Protein AF-A0A964VHE6-F1 (afdb_monomer)

Structure (mmCIF, N/CA/C/O backbone):
data_AF-A0A964VHE6-F1
#
_entry.id   AF-A0A964VHE6-F1
#
loop_
_atom_site.group_PDB
_atom_site.id
_atom_site.type_symbol
_atom_site.label_atom_id
_atom_site.label_alt_id
_atom_site.label_comp_id
_atom_site.label_asym_id
_atom_site.label_entity_id
_atom_site.label_seq_id
_atom_site.pdbx_PDB_ins_code
_atom_site.Cartn_x
_atom_site.Cartn_y
_atom_site.Cartn_z
_atom_site.occupancy
_atom_site.B_iso_or_equiv
_atom_site.auth_seq_id
_atom_site.auth_comp_id
_atom_site.auth_asym_id
_atom_site.auth_atom_id
_atom_site.pdbx_PDB_model_num
ATOM 1 N N . MET A 1 1 ? 0.655 -14.209 33.780 1.00 44.38 1 MET A N 1
ATOM 2 C CA . MET A 1 1 ? -0.012 -14.371 32.474 1.00 44.38 1 MET A CA 1
ATOM 3 C C . MET A 1 1 ? 0.316 -13.125 31.670 1.00 44.38 1 MET A C 1
ATOM 5 O O . MET A 1 1 ? -0.248 -12.084 31.968 1.00 44.38 1 MET A O 1
ATOM 9 N N . HIS A 1 2 ? 1.309 -13.182 30.780 1.00 49.91 2 HIS A N 1
ATOM 10 C CA . HIS A 1 2 ? 1.517 -12.113 29.800 1.00 49.91 2 HIS A CA 1
ATOM 11 C C . HIS A 1 2 ? 0.451 -12.328 28.728 1.00 49.91 2 HIS A C 1
ATOM 13 O O . HIS A 1 2 ? 0.511 -13.320 28.004 1.00 49.91 2 HIS A O 1
ATOM 19 N N . VAL A 1 3 ? -0.574 -11.480 28.705 1.00 55.22 3 VAL A N 1
ATOM 20 C CA . VAL A 1 3 ? -1.439 -11.387 27.532 1.00 55.22 3 VAL A CA 1
ATOM 21 C C . VAL A 1 3 ? -0.622 -10.633 26.492 1.00 55.22 3 VAL A C 1
ATOM 23 O O . VAL A 1 3 ? -0.259 -9.482 26.713 1.00 55.22 3 VAL A O 1
ATOM 26 N N . ASN A 1 4 ? -0.234 -11.304 25.413 1.00 51.97 4 ASN A N 1
ATOM 27 C CA . ASN A 1 4 ? 0.217 -10.578 24.236 1.00 51.97 4 ASN A CA 1
ATOM 28 C C . ASN A 1 4 ? -1.058 -9.984 23.634 1.00 51.97 4 ASN A C 1
ATOM 30 O O . ASN A 1 4 ? -1.947 -10.776 23.301 1.00 51.97 4 ASN A O 1
ATOM 34 N N . PRO A 1 5 ? -1.218 -8.652 23.560 1.00 60.34 5 PRO A N 1
ATOM 35 C CA . PRO A 1 5 ? -2.312 -8.105 22.780 1.00 60.34 5 PRO A CA 1
ATOM 36 C C . PRO A 1 5 ? -2.150 -8.655 21.362 1.00 60.34 5 PRO A C 1
ATOM 38 O O . PRO A 1 5 ? -1.054 -8.617 20.797 1.00 60.34 5 PRO A O 1
ATOM 41 N N . VAL A 1 6 ? -3.210 -9.255 20.826 1.00 59.50 6 VAL A N 1
ATOM 42 C CA . VAL A 1 6 ? -3.269 -9.511 19.391 1.00 59.50 6 VAL A CA 1
ATOM 43 C C . VAL A 1 6 ? -3.365 -8.120 18.786 1.00 59.50 6 VAL A C 1
ATOM 45 O O . VAL A 1 6 ? -4.416 -7.496 18.868 1.00 59.50 6 VAL A O 1
ATOM 48 N N . VAL A 1 7 ? -2.238 -7.584 18.319 1.00 65.94 7 VAL A N 1
ATOM 49 C CA . VAL A 1 7 ? -2.250 -6.370 17.506 1.00 65.94 7 VAL A CA 1
ATOM 50 C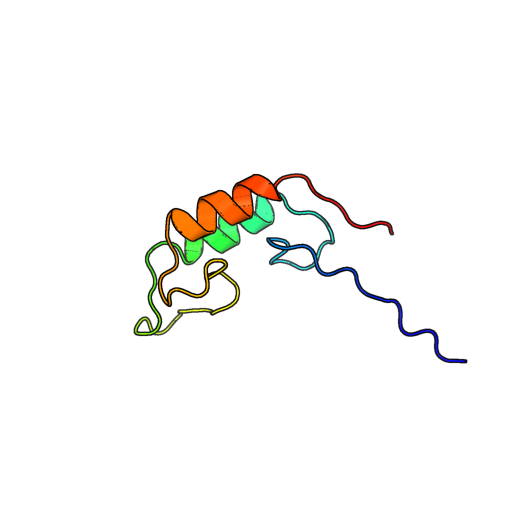 C . VAL A 1 7 ? -2.958 -6.785 16.226 1.00 65.94 7 VAL A C 1
ATOM 52 O O . VAL A 1 7 ? -2.438 -7.631 15.495 1.00 65.94 7 VAL A O 1
ATOM 55 N N . GLU A 1 8 ? -4.185 -6.310 16.022 1.00 77.81 8 GLU A N 1
ATOM 56 C CA . GLU A 1 8 ? -4.846 -6.511 14.739 1.00 77.81 8 GLU A CA 1
ATOM 57 C C . GLU A 1 8 ? -4.026 -5.790 13.679 1.00 77.81 8 GLU A C 1
ATOM 59 O O . GLU A 1 8 ? -3.721 -4.608 13.810 1.00 77.81 8 GLU A O 1
ATOM 64 N N . VAL A 1 9 ? -3.618 -6.544 12.664 1.00 83.94 9 VAL A N 1
ATOM 65 C CA . VAL A 1 9 ? -2.894 -6.009 11.518 1.00 83.94 9 VAL A CA 1
ATOM 66 C C . VAL A 1 9 ? -3.929 -5.774 10.435 1.00 83.94 9 VAL A C 1
ATOM 68 O O . VAL A 1 9 ? -4.509 -6.736 9.928 1.00 83.94 9 VAL A O 1
ATOM 71 N N . LEU A 1 10 ? -4.180 -4.507 10.122 1.00 94.75 10 LEU A N 1
ATOM 72 C CA . LEU A 1 10 ? -5.063 -4.124 9.030 1.00 94.75 10 LEU A CA 1
ATOM 73 C C . LEU A 1 10 ? -4.251 -4.054 7.739 1.00 94.75 10 LEU A C 1
ATOM 75 O O . LEU A 1 10 ? -3.170 -3.466 7.696 1.00 94.75 10 LEU A O 1
ATOM 79 N N . THR A 1 11 ? -4.773 -4.647 6.671 1.00 97.25 11 THR A N 1
ATOM 80 C CA . THR A 1 11 ? -4.206 -4.444 5.337 1.00 97.25 11 THR A CA 1
ATOM 81 C C . THR A 1 11 ? -4.309 -2.964 4.980 1.00 97.25 11 THR A C 1
ATOM 83 O O . THR A 1 11 ? -5.398 -2.401 5.004 1.00 97.25 11 THR A O 1
ATOM 86 N N . GLY A 1 12 ? -3.185 -2.339 4.630 1.00 97.44 12 GLY A N 1
ATOM 87 C CA . GLY A 1 12 ? -3.150 -0.921 4.277 1.00 97.44 12 GLY A CA 1
ATOM 88 C C . GLY A 1 12 ? -2.962 0.045 5.450 1.00 97.44 12 GLY A C 1
ATOM 89 O O . GLY A 1 12 ? -2.920 1.238 5.192 1.00 97.44 12 GLY A O 1
ATOM 90 N N . ASP A 1 13 ? -2.829 -0.433 6.694 1.00 97.75 13 ASP A N 1
ATOM 91 C CA . ASP A 1 13 ? -2.355 0.370 7.836 1.00 97.75 13 ASP A CA 1
ATOM 92 C C . ASP A 1 13 ? -0.820 0.332 7.852 1.00 97.75 13 ASP A C 1
ATOM 94 O O . ASP A 1 13 ? -0.188 -0.584 8.389 1.00 97.75 13 ASP A O 1
ATOM 98 N N . PHE A 1 14 ? -0.220 1.275 7.134 1.00 97.56 14 PHE A N 1
ATOM 99 C CA . PHE A 1 14 ? 1.217 1.335 6.899 1.00 97.56 14 PHE A CA 1
ATOM 100 C C . PHE A 1 14 ? 1.952 2.116 7.987 1.00 97.56 14 PHE A C 1
ATOM 102 O O . PHE A 1 14 ? 3.148 1.878 8.186 1.00 97.56 14 PHE A O 1
ATOM 109 N N . ASP A 1 15 ? 1.275 3.030 8.687 1.00 96.50 15 ASP A N 1
ATOM 110 C CA . ASP A 1 15 ? 1.862 3.783 9.799 1.00 96.50 15 ASP A CA 1
ATOM 111 C C . ASP A 1 15 ? 1.626 3.146 11.184 1.00 96.50 15 ASP A C 1
ATOM 113 O O . ASP A 1 15 ? 2.312 3.501 12.152 1.00 96.50 15 ASP A O 1
ATOM 117 N N . GLY A 1 16 ? 0.760 2.132 11.259 1.00 94.50 16 GLY A N 1
ATOM 118 C CA . GLY A 1 16 ? 0.472 1.357 12.459 1.00 94.50 16 GLY A CA 1
ATOM 119 C C . GLY A 1 16 ? -0.434 2.087 13.449 1.00 94.50 16 GLY A C 1
ATOM 120 O O . GLY A 1 16 ? -0.387 1.773 14.646 1.00 94.50 16 GLY A O 1
ATOM 121 N N . ASP A 1 17 ? -1.208 3.080 12.999 1.00 95.25 17 ASP A N 1
ATOM 122 C CA . ASP A 1 17 ? -2.119 3.856 13.843 1.00 95.25 17 ASP A CA 1
ATOM 123 C C . ASP A 1 17 ? -3.482 3.182 14.086 1.00 95.25 17 ASP A C 1
ATOM 125 O O . ASP A 1 17 ? -4.320 3.728 14.818 1.00 95.25 17 ASP A O 1
ATOM 129 N N . LEU A 1 18 ? -3.665 1.959 13.567 1.00 94.81 18 LEU A N 1
ATOM 130 C CA . LEU A 1 18 ? -4.880 1.147 13.646 1.00 94.81 18 LEU A CA 1
ATOM 131 C C . LEU A 1 18 ? -6.051 1.688 12.812 1.00 94.81 18 LEU A C 1
ATOM 133 O O . LEU A 1 18 ? -7.214 1.363 13.096 1.00 94.81 18 LEU A O 1
ATOM 137 N N . SER A 1 19 ? -5.780 2.506 11.793 1.00 96.38 19 SER A N 1
ATOM 138 C CA . SER A 1 19 ? -6.788 3.077 10.904 1.00 96.38 19 SER A CA 1
ATOM 139 C C . SER A 1 19 ? -6.277 3.216 9.470 1.00 96.38 19 SER A C 1
ATOM 141 O O . SER A 1 19 ? -5.522 4.125 9.172 1.00 96.38 19 SER A O 1
ATOM 143 N N . VAL A 1 20 ? -6.850 2.466 8.526 1.00 98.25 20 VAL A N 1
ATOM 144 C CA . VAL A 1 20 ? -6.525 2.609 7.094 1.00 98.25 20 VAL A CA 1
ATOM 145 C C . VAL A 1 20 ? -7.100 3.925 6.556 1.00 98.25 20 VAL A C 1
ATOM 147 O O . VAL A 1 20 ? -8.315 4.054 6.355 1.00 98.25 20 VAL A O 1
ATOM 150 N N . ALA A 1 21 ? -6.257 4.936 6.351 1.00 98.44 21 ALA A N 1
ATOM 151 C CA . ALA A 1 21 ? -6.680 6.307 6.077 1.00 98.44 21 ALA A CA 1
ATOM 152 C C . ALA A 1 21 ? -5.786 7.041 5.057 1.00 98.44 21 ALA A C 1
ATOM 154 O O . ALA A 1 21 ? -4.979 6.473 4.326 1.00 98.44 21 ALA A O 1
ATOM 155 N N . PHE A 1 22 ? -5.978 8.362 4.940 1.00 98.56 22 PHE A N 1
ATOM 156 C CA . PHE A 1 22 ? -5.207 9.181 3.999 1.00 98.56 22 PHE A CA 1
ATOM 157 C C . PHE A 1 22 ? -3.713 9.253 4.334 1.00 98.56 22 PHE A C 1
ATOM 159 O O . PHE A 1 22 ? -2.927 9.497 3.424 1.00 98.56 22 PHE A O 1
ATOM 166 N N . ALA A 1 23 ? -3.323 9.071 5.599 1.00 98.56 23 ALA A N 1
ATOM 167 C CA . ALA A 1 23 ? -1.913 9.003 5.975 1.00 98.56 23 ALA A CA 1
ATOM 168 C C . ALA A 1 23 ? -1.233 7.819 5.269 1.00 98.56 23 ALA A C 1
ATOM 170 O O . ALA A 1 23 ? -0.239 8.016 4.570 1.00 98.56 23 ALA A O 1
ATOM 171 N N . ASP A 1 24 ? -1.862 6.645 5.315 1.00 98.75 24 ASP A N 1
ATOM 172 C CA . ASP A 1 24 ? -1.412 5.447 4.606 1.00 98.75 24 ASP A CA 1
ATOM 173 C C . ASP A 1 24 ? -1.424 5.617 3.093 1.00 98.75 24 ASP A C 1
ATOM 175 O O . ASP A 1 24 ? -0.494 5.194 2.413 1.00 98.75 24 ASP A O 1
ATOM 179 N N . PHE A 1 25 ? -2.442 6.292 2.549 1.00 98.75 25 PHE A N 1
ATOM 180 C CA . PHE A 1 25 ? -2.484 6.587 1.117 1.00 98.75 25 PHE A CA 1
ATOM 181 C C . PHE A 1 25 ? -1.259 7.391 0.660 1.00 98.75 25 PHE A C 1
ATOM 183 O O . PHE A 1 25 ? -0.722 7.119 -0.412 1.00 98.75 25 PHE A O 1
ATOM 190 N N . PHE A 1 26 ? -0.809 8.378 1.441 1.00 98.75 26 PHE A N 1
ATOM 191 C CA . PHE A 1 26 ? 0.387 9.141 1.083 1.00 98.75 26 PHE A CA 1
ATOM 192 C C . PHE A 1 26 ? 1.657 8.289 1.176 1.00 98.75 26 PHE A C 1
ATOM 194 O O . PHE A 1 26 ? 2.494 8.393 0.285 1.00 98.75 26 PHE A O 1
ATOM 201 N N . LEU A 1 27 ? 1.761 7.397 2.169 1.00 98.69 27 LEU A N 1
ATOM 202 C CA . LEU A 1 27 ? 2.862 6.429 2.246 1.00 98.69 27 LEU A CA 1
ATOM 203 C C . LEU A 1 27 ? 2.871 5.484 1.036 1.00 98.69 27 LEU A C 1
ATOM 205 O O . LEU A 1 27 ? 3.911 5.282 0.421 1.00 98.69 27 LEU A O 1
ATOM 209 N N . PHE A 1 28 ? 1.711 4.959 0.643 1.00 98.69 28 PHE A N 1
ATOM 210 C CA . PHE A 1 28 ? 1.569 4.146 -0.564 1.00 98.69 28 PHE A CA 1
ATOM 211 C C . PHE A 1 28 ? 1.965 4.917 -1.830 1.00 98.69 28 PHE A C 1
ATOM 213 O O . PHE A 1 28 ? 2.703 4.407 -2.672 1.00 98.69 28 PHE A O 1
ATOM 220 N N . ALA A 1 29 ? 1.493 6.159 -1.968 1.00 98.62 29 ALA A N 1
ATOM 221 C CA . ALA A 1 29 ? 1.756 6.991 -3.136 1.00 98.62 29 ALA A CA 1
ATOM 222 C C . ALA A 1 29 ? 3.248 7.321 -3.310 1.00 98.62 29 ALA A C 1
ATOM 224 O O . ALA A 1 29 ? 3.701 7.429 -4.450 1.00 98.62 29 ALA A O 1
ATOM 225 N N . ASP A 1 30 ? 4.004 7.440 -2.214 1.00 98.50 30 ASP A N 1
ATOM 226 C CA . ASP A 1 30 ? 5.453 7.667 -2.249 1.00 98.50 30 ASP A CA 1
ATOM 227 C C . ASP A 1 30 ? 6.221 6.490 -2.882 1.00 98.50 30 ASP A C 1
ATOM 229 O O . ASP A 1 30 ? 7.270 6.707 -3.486 1.00 98.50 30 ASP A O 1
ATOM 233 N N . HIS A 1 31 ? 5.672 5.272 -2.816 1.00 98.56 31 HIS A N 1
ATOM 234 C CA . HIS A 1 31 ? 6.264 4.055 -3.385 1.00 98.56 31 HIS A CA 1
ATOM 235 C C . HIS A 1 31 ? 5.633 3.615 -4.722 1.00 98.56 31 HIS A C 1
ATOM 237 O O . HIS A 1 31 ? 6.024 2.601 -5.308 1.00 98.56 31 HIS A O 1
ATOM 243 N N . PHE A 1 32 ? 4.651 4.359 -5.242 1.00 98.62 32 PHE A N 1
ATOM 244 C CA . PHE A 1 32 ? 3.915 3.962 -6.441 1.00 98.62 32 PHE A CA 1
ATOM 245 C C . PHE A 1 32 ? 4.815 3.893 -7.687 1.00 98.62 32 PHE A C 1
ATOM 247 O O . PHE A 1 32 ? 5.512 4.846 -8.042 1.00 98.62 32 PHE A O 1
ATOM 254 N N . GLY A 1 33 ? 4.745 2.777 -8.409 1.00 98.50 33 GLY A N 1
ATOM 255 C CA . GLY A 1 33 ? 5.541 2.480 -9.599 1.00 98.50 33 GLY A CA 1
ATOM 256 C C . GLY A 1 33 ? 6.896 1.826 -9.314 1.00 98.50 33 GLY A C 1
ATOM 257 O O . GLY A 1 33 ? 7.624 1.502 -10.257 1.00 98.50 33 GLY A O 1
ATOM 258 N N . GLU A 1 34 ? 7.259 1.617 -8.048 1.00 98.81 34 GLU A N 1
ATOM 259 C CA . GLU A 1 34 ? 8.452 0.856 -7.697 1.00 98.81 34 GLU A CA 1
ATOM 260 C C . GLU A 1 34 ? 8.274 -0.638 -7.994 1.00 98.81 34 GLU A C 1
ATOM 262 O O . GLU A 1 34 ? 7.180 -1.194 -7.957 1.00 98.81 34 GLU A O 1
ATOM 267 N N . THR A 1 35 ? 9.386 -1.312 -8.275 1.00 98.69 35 THR A N 1
ATOM 268 C CA . THR A 1 35 ? 9.436 -2.769 -8.466 1.00 98.69 35 THR A CA 1
ATOM 269 C C . THR A 1 35 ? 10.485 -3.352 -7.542 1.00 98.69 35 THR A C 1
ATOM 271 O O . THR A 1 35 ? 11.341 -2.610 -7.069 1.00 98.69 35 THR A O 1
ATOM 274 N N . SER A 1 36 ? 10.551 -4.675 -7.397 1.00 98.12 36 SER A N 1
ATOM 275 C CA . SER A 1 36 ? 11.601 -5.348 -6.612 1.00 98.12 36 SER A CA 1
ATOM 276 C C . SER A 1 36 ? 13.052 -5.060 -7.056 1.00 98.12 36 SER A C 1
ATOM 278 O O . SER A 1 36 ? 13.996 -5.564 -6.450 1.00 98.12 36 SER A O 1
ATOM 280 N N . SER A 1 37 ? 13.253 -4.316 -8.150 1.00 98.25 37 SER A N 1
ATOM 281 C CA . S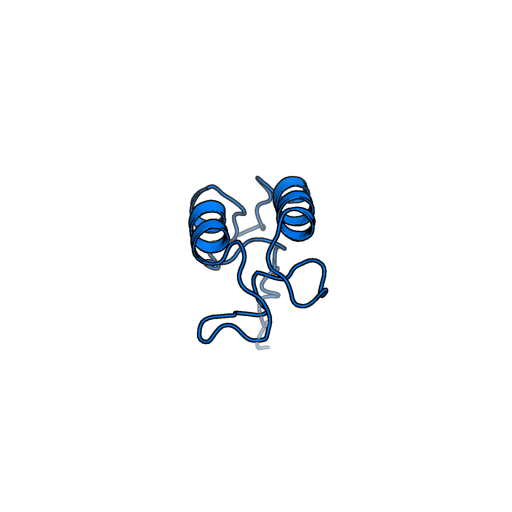ER A 1 37 ? 14.559 -3.830 -8.612 1.00 98.25 37 SER A 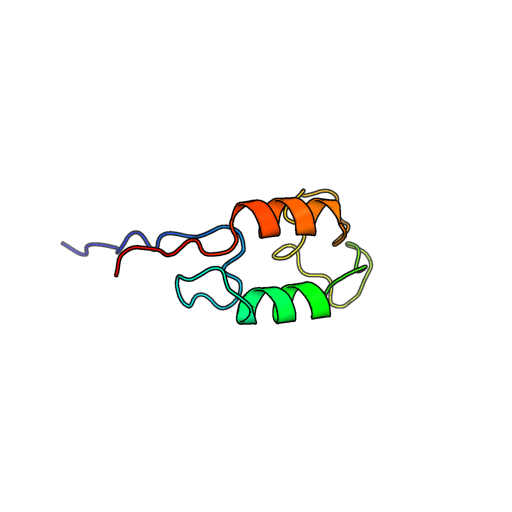CA 1
ATOM 28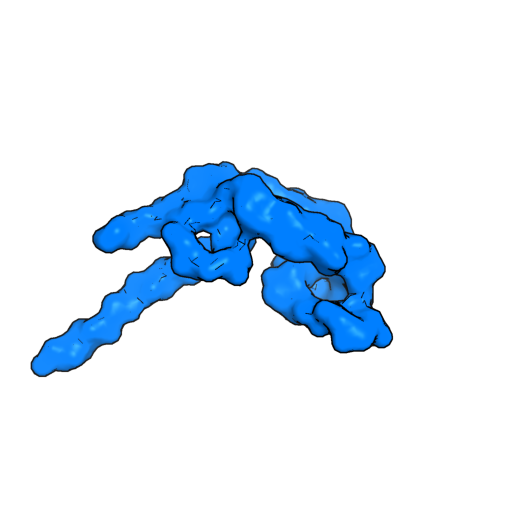2 C C . SER A 1 37 ? 14.876 -2.383 -8.208 1.00 98.25 37 SER A C 1
ATOM 284 O O . SER A 1 37 ? 16.026 -1.959 -8.341 1.00 98.25 37 SER A O 1
ATOM 286 N N . SER A 1 38 ? 13.887 -1.629 -7.722 1.00 98.44 38 SER A N 1
ATOM 287 C CA . SER A 1 38 ? 14.066 -0.269 -7.217 1.00 98.44 38 SER A CA 1
ATOM 288 C C . SER A 1 38 ? 14.808 -0.296 -5.872 1.00 98.44 38 SER A C 1
ATOM 290 O O . SER A 1 38 ? 14.567 -1.191 -5.063 1.00 98.44 38 SER A O 1
ATOM 292 N N . PRO A 1 39 ? 15.712 0.666 -5.607 1.00 97.31 39 PRO A N 1
ATOM 293 C CA . PRO A 1 39 ? 16.515 0.684 -4.381 1.00 97.31 39 PRO A CA 1
ATOM 294 C C . PRO A 1 39 ? 15.677 0.863 -3.110 1.00 97.31 39 PRO A C 1
ATOM 296 O O . PRO A 1 39 ? 16.048 0.326 -2.070 1.00 97.31 39 PRO A O 1
ATOM 299 N N . ASP A 1 40 ? 14.561 1.582 -3.222 1.00 95.88 40 ASP A N 1
ATOM 300 C CA . ASP A 1 40 ? 13.682 1.935 -2.107 1.00 95.88 40 ASP A CA 1
ATOM 301 C C . ASP A 1 40 ? 12.407 1.072 -2.061 1.00 95.88 40 ASP A C 1
ATOM 303 O O . ASP A 1 40 ? 11.537 1.296 -1.220 1.00 95.88 40 ASP A O 1
ATOM 307 N N . TRP A 1 41 ? 12.329 0.034 -2.910 1.00 98.25 41 TRP A N 1
ATOM 308 C CA . TRP A 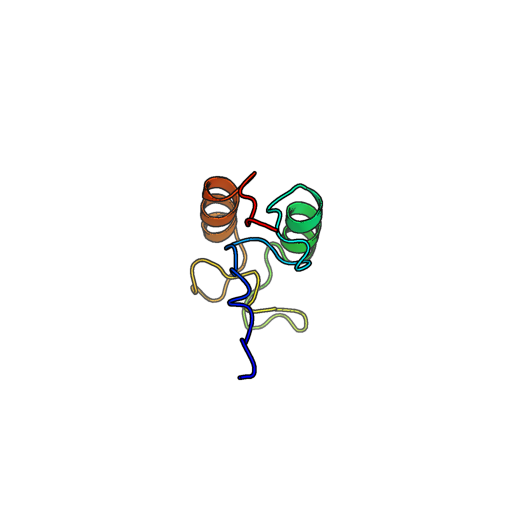1 41 ? 11.182 -0.870 -2.942 1.00 98.25 41 TRP A CA 1
ATOM 309 C C . TRP A 1 41 ? 10.963 -1.537 -1.593 1.00 98.25 41 TRP A C 1
ATOM 311 O O . TRP A 1 41 ? 11.866 -2.161 -1.024 1.00 98.25 41 TRP A O 1
ATOM 321 N N . SER A 1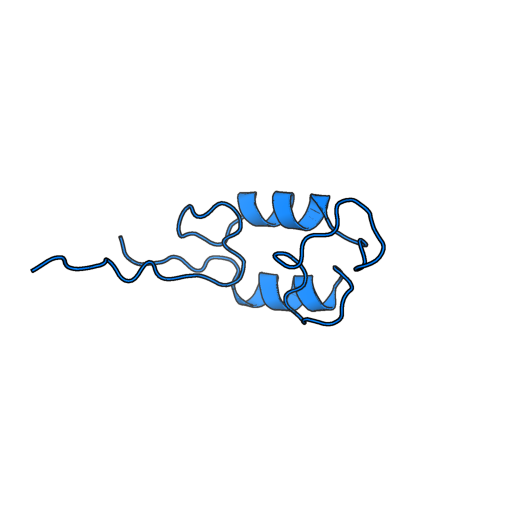 42 ? 9.725 -1.457 -1.122 1.00 98.06 42 SER A N 1
ATOM 322 C CA . SER A 1 42 ? 9.296 -2.091 0.112 1.00 98.06 42 SER A CA 1
ATOM 323 C C . SER A 1 42 ? 8.161 -3.081 -0.167 1.00 98.06 42 SER A C 1
ATOM 325 O O . SER A 1 42 ? 7.118 -2.675 -0.682 1.00 98.06 42 SER A O 1
ATOM 327 N N . PRO A 1 43 ? 8.297 -4.361 0.237 1.00 97.62 43 PRO A N 1
ATOM 328 C CA . PRO A 1 43 ? 7.235 -5.359 0.081 1.00 97.62 43 PRO A CA 1
ATOM 329 C C . PRO A 1 43 ? 5.973 -5.028 0.886 1.00 97.62 43 PRO A C 1
ATOM 331 O O . PRO A 1 43 ? 4.957 -5.687 0.713 1.00 97.62 43 PRO A O 1
ATOM 334 N N . LEU A 1 44 ? 6.032 -4.040 1.786 1.00 97.81 44 LEU A N 1
ATOM 335 C CA . LEU A 1 44 ? 4.878 -3.585 2.557 1.00 97.81 44 LEU A CA 1
ATOM 336 C C . LEU A 1 44 ? 3.768 -3.021 1.656 1.00 97.81 44 LEU A C 1
ATOM 338 O O . LEU A 1 44 ? 2.598 -3.184 1.981 1.00 97.81 44 LEU A O 1
ATOM 342 N N . PHE A 1 45 ? 4.136 -2.383 0.540 1.00 98.50 45 PHE A N 1
ATOM 343 C CA . PHE A 1 45 ? 3.192 -1.719 -0.365 1.00 98.50 45 PHE A CA 1
ATOM 344 C C . PHE A 1 45 ? 2.791 -2.583 -1.580 1.00 98.50 45 PHE A C 1
ATOM 346 O O . PHE A 1 45 ? 1.880 -2.199 -2.305 1.00 98.50 45 PHE A O 1
ATOM 353 N N . ASP A 1 46 ? 3.439 -3.740 -1.789 1.00 98.75 46 ASP A N 1
ATOM 354 C CA . ASP A 1 46 ? 3.111 -4.748 -2.822 1.00 98.75 46 ASP A CA 1
ATOM 355 C C . ASP A 1 46 ? 2.071 -5.741 -2.264 1.00 98.75 46 ASP A C 1
ATOM 357 O O . ASP A 1 46 ? 2.379 -6.874 -1.883 1.00 98.75 46 ASP A O 1
ATOM 361 N N . LEU A 1 47 ? 0.830 -5.269 -2.139 1.00 98.56 47 LEU A N 1
ATOM 362 C CA . LEU A 1 47 ? -0.306 -6.001 -1.574 1.00 98.56 47 LEU A CA 1
ATOM 363 C C . LEU A 1 47 ? -0.760 -7.178 -2.453 1.00 98.56 47 LEU A C 1
ATOM 365 O O . LEU A 1 47 ? -1.281 -8.167 -1.934 1.00 98.56 47 LEU A O 1
ATOM 369 N N . ALA A 1 48 ? -0.559 -7.092 -3.768 1.00 98.50 48 ALA A N 1
ATOM 370 C CA . ALA A 1 48 ? -0.834 -8.164 -4.721 1.00 98.50 48 ALA A CA 1
ATOM 371 C C . ALA A 1 48 ? 0.276 -9.234 -4.749 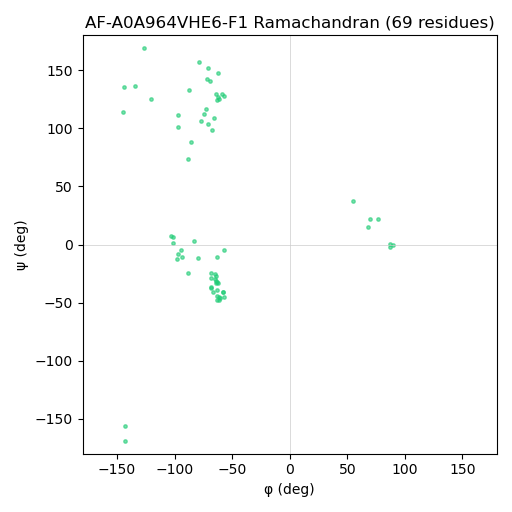1.00 98.50 48 ALA A C 1
ATOM 373 O O . ALA A 1 48 ? 0.079 -10.314 -5.318 1.00 98.50 48 ALA A O 1
ATOM 374 N N . ALA A 1 49 ? 1.425 -8.961 -4.119 1.00 98.25 49 ALA A N 1
ATOM 375 C CA . ALA A 1 49 ? 2.623 -9.797 -4.118 1.00 98.25 49 ALA A CA 1
ATOM 376 C C . ALA A 1 49 ? 3.127 -10.126 -5.538 1.00 98.25 49 ALA A C 1
ATOM 378 O O . ALA A 1 49 ? 3.590 -11.242 -5.811 1.00 98.25 49 ALA A O 1
ATOM 379 N N . ASN A 1 50 ? 3.023 -9.159 -6.455 1.00 98.50 50 ASN A N 1
ATOM 380 C CA . ASN A 1 50 ? 3.397 -9.296 -7.864 1.00 98.50 50 ASN A CA 1
ATOM 381 C C . ASN A 1 50 ? 4.769 -8.648 -8.186 1.00 98.50 50 ASN A C 1
ATOM 383 O O . ASN A 1 50 ? 5.203 -8.654 -9.341 1.00 98.50 50 ASN A O 1
ATOM 387 N N . SER A 1 51 ? 5.492 -8.168 -7.162 1.00 98.50 51 SER A N 1
ATOM 388 C CA . SER A 1 51 ? 6.796 -7.484 -7.241 1.00 98.50 51 SER A CA 1
ATOM 389 C C . SER A 1 51 ? 6.771 -6.096 -7.891 1.00 98.50 51 SER A C 1
ATOM 391 O O . SER A 1 51 ? 7.836 -5.566 -8.230 1.00 98.50 51 SER A O 1
ATOM 393 N N . THR A 1 52 ? 5.589 -5.504 -8.049 1.00 98.75 52 THR A N 1
ATOM 394 C CA . THR A 1 52 ? 5.354 -4.150 -8.566 1.00 98.75 52 THR A CA 1
ATOM 395 C C . THR A 1 52 ? 4.347 -3.461 -7.657 1.00 98.75 52 THR A C 1
ATOM 397 O O . THR A 1 52 ? 3.375 -4.079 -7.270 1.00 98.75 52 THR A O 1
ATOM 400 N N . ILE A 1 53 ? 4.578 -2.197 -7.310 1.00 98.81 53 ILE A N 1
ATOM 401 C CA . ILE A 1 53 ? 3.626 -1.396 -6.536 1.00 98.81 53 ILE A CA 1
ATOM 402 C C . ILE A 1 53 ? 2.830 -0.560 -7.536 1.00 98.81 53 ILE A C 1
ATOM 404 O O . ILE A 1 53 ? 3.345 0.425 -8.069 1.00 98.81 53 ILE A O 1
ATOM 408 N N . ASP A 1 54 ? 1.610 -0.971 -7.862 1.00 98.81 54 ASP A N 1
ATOM 409 C CA . ASP A 1 54 ? 0.795 -0.344 -8.901 1.00 98.81 54 ASP A CA 1
ATOM 410 C C . ASP A 1 54 ? -0.713 -0.296 -8.582 1.00 98.81 54 ASP A C 1
ATOM 412 O O . ASP A 1 54 ? -1.148 -0.219 -7.431 1.00 98.81 54 ASP A O 1
ATOM 416 N N . PHE A 1 55 ? -1.546 -0.204 -9.624 1.00 98.81 55 PHE A N 1
ATOM 417 C CA . PHE A 1 55 ? -2.990 -0.107 -9.455 1.00 98.81 55 PHE A CA 1
ATOM 418 C C . PHE A 1 55 ? -3.630 -1.386 -8.904 1.00 98.81 55 PHE A C 1
ATOM 420 O O . PHE A 1 55 ? -4.708 -1.287 -8.322 1.00 98.81 55 PHE A O 1
ATOM 427 N N . GLU A 1 56 ? -3.016 -2.557 -9.077 1.00 98.81 56 GLU A N 1
ATOM 428 C CA . GLU A 1 56 ? -3.511 -3.797 -8.477 1.00 98.81 56 GLU A CA 1
ATOM 429 C C . GLU A 1 56 ? -3.458 -3.698 -6.946 1.00 98.81 56 GLU A C 1
ATOM 431 O O . GLU A 1 56 ? -4.463 -3.951 -6.279 1.00 98.81 56 GLU A O 1
ATOM 436 N N . ASP A 1 57 ? -2.355 -3.180 -6.401 1.00 98.88 57 ASP A N 1
ATOM 437 C CA . ASP A 1 57 ? -2.213 -2.898 -4.969 1.00 98.88 57 ASP A CA 1
ATOM 438 C C . ASP A 1 57 ? -3.147 -1.783 -4.510 1.00 98.88 57 ASP A C 1
ATOM 440 O O . ASP A 1 57 ? -3.775 -1.889 -3.457 1.00 98.88 57 ASP A O 1
ATOM 444 N N . PHE A 1 58 ? -3.297 -0.726 -5.318 1.00 98.81 58 PHE A N 1
ATOM 445 C CA . PHE A 1 58 ? -4.211 0.371 -5.000 1.00 98.81 58 PHE A CA 1
ATOM 446 C C . PHE A 1 58 ? -5.654 -0.112 -4.825 1.00 98.81 58 PHE A C 1
ATOM 448 O O . PHE A 1 58 ? -6.345 0.368 -3.929 1.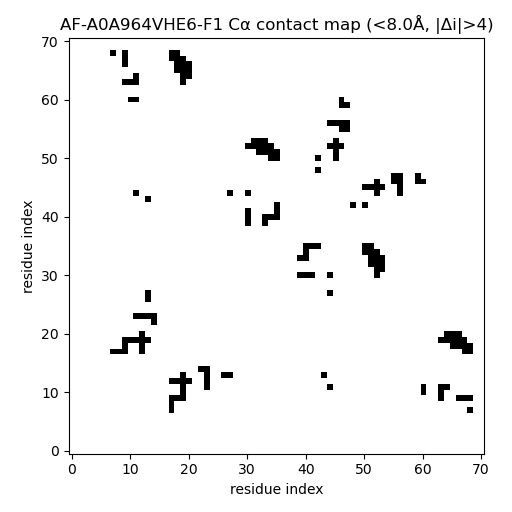00 98.81 58 PHE A O 1
ATOM 455 N N . PHE A 1 59 ? -6.135 -1.040 -5.659 1.00 98.81 59 PHE A N 1
ATOM 456 C CA . PHE A 1 59 ? -7.493 -1.563 -5.506 1.00 98.81 59 PHE A CA 1
ATOM 457 C C . PHE A 1 59 ? -7.643 -2.413 -4.241 1.00 98.81 59 PHE A C 1
ATOM 459 O O . PHE A 1 59 ? -8.663 -2.284 -3.569 1.00 98.81 59 PHE A O 1
ATOM 466 N N . ILE A 1 60 ? -6.620 -3.186 -3.858 1.00 98.81 60 ILE A N 1
ATOM 467 C CA . ILE A 1 60 ? -6.613 -3.904 -2.573 1.00 98.81 60 ILE A CA 1
ATOM 468 C C . ILE A 1 60 ? -6.634 -2.904 -1.408 1.00 98.81 60 ILE A C 1
ATOM 470 O O . ILE A 1 60 ? -7.457 -3.026 -0.507 1.00 98.81 60 ILE A O 1
ATOM 474 N N . PHE A 1 61 ? -5.786 -1.874 -1.439 1.00 98.69 61 PHE A N 1
ATOM 475 C CA . PHE A 1 61 ? -5.798 -0.801 -0.440 1.00 98.69 61 PHE A CA 1
ATOM 476 C C . PHE A 1 61 ? -7.171 -0.114 -0.354 1.00 98.69 61 PHE A C 1
ATOM 478 O O . PHE A 1 61 ? -7.695 0.108 0.737 1.00 98.69 61 PHE A O 1
ATOM 485 N N . ALA A 1 62 ? -7.779 0.202 -1.500 1.00 98.69 62 ALA A N 1
ATOM 486 C CA . ALA A 1 62 ? -9.076 0.865 -1.568 1.00 98.69 62 ALA A CA 1
ATOM 487 C C . ALA A 1 62 ? -10.212 0.013 -0.980 1.00 98.69 62 ALA A C 1
ATOM 489 O O . ALA A 1 62 ? -11.129 0.581 -0.384 1.00 98.69 62 ALA A O 1
ATOM 490 N N . ASP A 1 63 ? -10.142 -1.316 -1.104 1.00 98.69 63 ASP A N 1
ATOM 491 C CA . ASP A 1 63 ? -11.107 -2.239 -0.494 1.00 98.69 63 ASP A CA 1
ATOM 492 C C . ASP A 1 63 ? -11.067 -2.194 1.045 1.00 98.69 63 ASP A C 1
ATOM 494 O O . ASP A 1 63 ? -12.103 -2.376 1.686 1.00 98.69 63 ASP A O 1
ATOM 498 N N . HIS A 1 64 ? -9.904 -1.889 1.630 1.00 98.25 64 HIS A N 1
ATOM 499 C CA . HIS A 1 64 ? -9.700 -1.754 3.078 1.00 98.25 64 HIS A CA 1
ATOM 500 C C . HIS A 1 64 ? -9.826 -0.310 3.596 1.00 98.25 64 HIS A C 1
ATOM 502 O O . HIS A 1 64 ? -9.776 -0.062 4.803 1.00 98.25 64 HIS A O 1
ATOM 508 N N . PHE A 1 65 ? -9.997 0.678 2.714 1.00 98.31 65 PHE A N 1
ATOM 509 C CA . PHE A 1 65 ? -9.976 2.083 3.112 1.00 98.31 65 PHE A CA 1
ATOM 510 C C . PHE A 1 65 ? -11.103 2.428 4.098 1.00 98.31 65 PHE A C 1
ATOM 512 O O . PHE A 1 65 ? -12.291 2.237 3.825 1.00 98.31 65 PHE A O 1
ATOM 519 N N . GLY A 1 66 ? -10.735 3.018 5.236 1.00 97.25 66 GLY A N 1
ATOM 520 C CA . GLY A 1 66 ? -11.650 3.374 6.318 1.00 97.25 66 GLY A CA 1
ATOM 521 C C . GLY A 1 66 ? -11.853 2.285 7.377 1.00 97.25 66 GLY A C 1
ATOM 522 O O . GLY A 1 66 ? -12.595 2.533 8.336 1.00 97.25 66 GLY A O 1
ATOM 523 N N . GLU A 1 67 ? -11.213 1.119 7.244 1.00 97.69 67 GLU A N 1
ATOM 524 C CA . GLU A 1 67 ? -11.142 0.115 8.309 1.00 97.69 67 GLU A CA 1
ATOM 525 C C . GLU A 1 67 ? -10.421 0.656 9.549 1.00 97.69 67 GLU A C 1
ATOM 527 O O . GLU A 1 67 ? -9.519 1.490 9.462 1.00 97.69 67 GLU A O 1
ATOM 532 N N . LYS A 1 68 ? -10.851 0.186 10.726 1.00 95.19 68 LYS A N 1
ATOM 533 C CA . LYS A 1 68 ? -10.278 0.553 12.025 1.00 95.19 68 LYS A CA 1
ATOM 534 C C . LYS A 1 68 ? -10.289 -0.643 12.957 1.00 95.19 68 LYS A C 1
ATOM 536 O O . LYS A 1 68 ? -11.328 -1.299 13.077 1.00 95.19 68 LYS A O 1
ATOM 541 N N . ALA A 1 69 ? -9.186 -0.873 13.661 1.00 89.06 69 ALA A N 1
ATOM 542 C CA . ALA A 1 69 ? -9.137 -1.902 14.688 1.00 89.06 69 ALA A CA 1
ATOM 543 C C . ALA A 1 69 ? -9.812 -1.409 15.975 1.00 89.06 69 ALA A C 1
ATOM 545 O O . ALA A 1 69 ? -9.940 -0.206 16.234 1.00 89.06 69 ALA A O 1
ATOM 546 N N . ALA A 1 70 ? -10.263 -2.354 16.798 1.00 78.00 70 ALA A N 1
ATOM 547 C CA . ALA A 1 70 ? -10.734 -2.030 18.137 1.00 78.00 70 ALA A CA 1
ATOM 548 C C . ALA A 1 70 ? -9.548 -1.593 19.031 1.00 78.00 70 ALA A C 1
ATOM 550 O O . ALA A 1 70 ? -8.476 -2.190 18.931 1.00 78.00 70 ALA A O 1
ATOM 551 N N . PRO A 1 71 ? -9.730 -0.577 19.897 1.00 62.16 71 PRO A N 1
ATOM 552 C CA . PRO A 1 71 ? -8.708 -0.140 20.848 1.00 62.16 71 PRO A CA 1
ATOM 553 C C . PRO A 1 71 ? -8.414 -1.167 21.952 1.00 62.16 71 PRO A C 1
ATOM 555 O O . PRO A 1 71 ? -9.308 -1.989 22.271 1.00 62.16 71 PRO A O 1
#

pLDDT: mean 92.39, std 13.67, range [44.38, 98.88]

Radius of gyration: 13.37 Å; Cα contacts (8 Å, |Δi|>4): 87; chains: 1; bounding box: 28×24×42 Å

Nearest PDB structures (foldseek):
  4u3s-assembly1_B  TM=8.994E-01  e=9.905E-04  Acetivibrio cellulolyticus
  5g5d-assembly2_B  TM=9.068E-01  e=1.158E-02  Acetivibrio thermocellus ATCC 27405
  4wi0-assembly1_B  TM=8.982E-01  e=1.081E-02  Acetivibrio cellulolyticus
  4fl4-assembly4_L  TM=9.334E-01  e=3.224E-02  Acetivibrio thermocellus
  5k39-assembly1_B  TM=8.676E-01  e=2.453E-02  Acetivibrio thermocellus ATCC 27405

Sequence (71 aa):
MHVNPVVEVLTGDFDGDLSVAFADFFLFADHFGETSSSPDWSPLFDLAANSTIDFEDFFIFADHFGEKAAP

Secondary structure (DSSP, 8-state):
----------TT--S-SSB-SHHHHHHHHHTTT-BTTSTT--TTS-TT-SSB-SHHHHHHHHHHTT-B---

Foldseek 3Di:
DPDDPPLDDALQPPVSPQWNEVVSVVVLVVCAQAFLPDPPDDVSQVPVSPRHNYVVSVVVSVVRHGGGDDD

Solvent-accessible surface area (backbone atoms o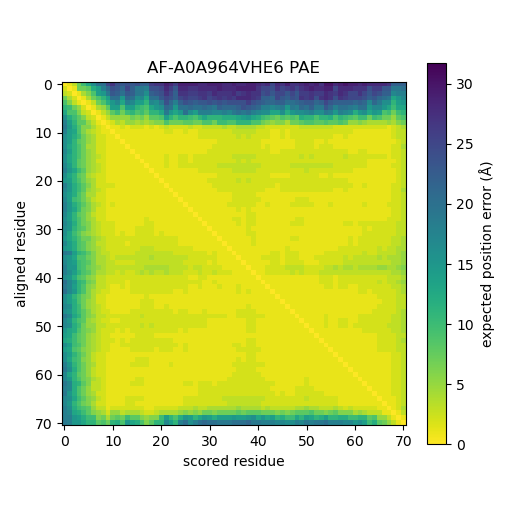nly — not comparable to full-atom values): 4419 Å² total; per-residue (Å²): 132,87,78,74,77,80,75,77,82,56,70,52,37,75,83,69,83,48,48,17,44,71,71,27,49,52,59,45,58,77,49,56,74,34,30,80,84,42,94,83,50,56,76,86,55,24,72,72,70,73,54,46,21,47,70,71,20,48,53,56,39,58,75,34,57,69,44,65,62,84,132

Mean predicted aligned error: 4.61 Å